Protein AF-A0A6A2RHW6-F1 (afdb_monomer_lite)

Secondary structure (DSSP, 8-state):
-----EEETTEEE-PPPHHHHHHTT--TT---EEEEETTEEEEE-

Organism: NCBI:txid371601

InterPro domains:
  IPR007159 SpoVT-AbrB domain [PF04014] (7-44)
  IPR037914 SpoVT-AbrB domain superfamily [SSF89447] (1-44)

pLDDT: mean 92.98, std 3.95, range [73.81, 97.31]

Radius of gyration: 11.52 Å; chains: 1; bounding box: 25×24×23 Å

Structure (mmCIF, N/CA/C/O backbone):
data_AF-A0A6A2RHW6-F1
#
_entry.id   AF-A0A6A2RHW6-F1
#
loop_
_atom_site.group_PDB
_atom_site.id
_atom_site.type_symbol
_atom_site.label_atom_id
_atom_site.label_alt_id
_atom_site.label_comp_id
_atom_site.label_asym_id
_atom_site.label_entity_id
_atom_site.label_seq_id
_atom_site.pdbx_PDB_ins_code
_atom_site.Cartn_x
_atom_site.Cartn_y
_atom_site.Cartn_z
_atom_site.occupancy
_atom_site.B_iso_or_equiv
_atom_site.auth_seq_id
_atom_site.auth_comp_id
_atom_site.auth_asym_id
_atom_site.auth_atom_id
_atom_site.pdbx_PDB_model_num
ATOM 1 N N . MET A 1 1 ? -12.040 0.902 -7.707 1.00 73.81 1 MET A N 1
ATOM 2 C CA . MET A 1 1 ? -11.312 2.087 -8.212 1.00 73.81 1 MET A CA 1
ATOM 3 C C . MET A 1 1 ? -10.213 1.593 -9.133 1.00 73.81 1 MET A C 1
ATOM 5 O O . MET A 1 1 ? -9.557 0.626 -8.773 1.00 73.81 1 MET A O 1
ATOM 9 N N . VAL A 1 2 ? -10.040 2.209 -10.300 1.00 85.06 2 VAL A N 1
ATOM 10 C CA . VAL A 1 2 ? -8.904 1.922 -11.188 1.00 85.06 2 VAL A CA 1
ATOM 11 C C . VAL A 1 2 ? -7.822 2.957 -10.898 1.00 85.06 2 VAL A C 1
ATOM 13 O O . VAL A 1 2 ? -8.125 4.142 -10.789 1.00 85.06 2 VAL A O 1
ATOM 16 N N . THR A 1 3 ? -6.582 2.511 -10.719 1.00 91.00 3 THR A N 1
ATOM 17 C CA . THR A 1 3 ? -5.421 3.377 -10.488 1.00 91.00 3 THR A CA 1
ATOM 18 C C . THR A 1 3 ? -4.240 2.866 -11.302 1.00 91.00 3 THR A C 1
ATOM 20 O O . THR A 1 3 ? -4.184 1.683 -11.640 1.00 91.00 3 THR A O 1
ATOM 23 N N . ASN A 1 4 ? -3.306 3.755 -11.624 1.00 94.69 4 ASN A N 1
ATOM 24 C CA . ASN A 1 4 ? -2.104 3.415 -12.375 1.00 94.69 4 ASN A CA 1
ATOM 25 C C . ASN A 1 4 ? -0.945 3.112 -11.421 1.00 94.69 4 ASN A C 1
ATOM 27 O O . ASN A 1 4 ? -0.842 3.690 -10.337 1.00 94.69 4 ASN A O 1
ATOM 31 N N . ILE A 1 5 ? -0.039 2.241 -11.859 1.00 95.75 5 ILE A N 1
ATOM 32 C CA . ILE A 1 5 ? 1.252 2.053 -11.198 1.00 95.75 5 ILE A CA 1
ATOM 33 C C . ILE A 1 5 ? 2.145 3.243 -11.559 1.00 95.75 5 ILE A C 1
ATOM 35 O O . ILE A 1 5 ? 2.343 3.543 -12.736 1.00 95.75 5 ILE A O 1
ATOM 39 N N . ILE A 1 6 ? 2.698 3.907 -10.546 1.00 96.69 6 ILE A N 1
ATOM 40 C CA . ILE A 1 6 ? 3.588 5.063 -10.692 1.00 96.69 6 ILE A CA 1
ATOM 41 C C . ILE A 1 6 ? 5.013 4.716 -10.258 1.00 96.69 6 ILE A C 1
ATOM 43 O O . ILE A 1 6 ? 5.241 3.789 -9.478 1.00 96.69 6 ILE A O 1
ATOM 47 N N . GLN A 1 7 ? 5.990 5.472 -10.754 1.00 97.31 7 GLN A N 1
ATOM 48 C CA . GLN A 1 7 ? 7.377 5.358 -10.314 1.00 97.31 7 GLN A CA 1
ATOM 49 C C . GLN A 1 7 ? 7.627 6.208 -9.065 1.00 97.31 7 GLN A C 1
ATOM 51 O O . GLN A 1 7 ? 7.264 7.381 -9.029 1.00 97.31 7 GLN A O 1
ATOM 56 N N . ILE A 1 8 ? 8.277 5.618 -8.059 1.00 94.94 8 ILE A N 1
ATOM 57 C CA . ILE A 1 8 ? 8.698 6.296 -6.827 1.00 94.94 8 ILE A CA 1
ATOM 58 C C . ILE A 1 8 ? 10.179 5.984 -6.611 1.00 94.94 8 ILE A C 1
ATOM 60 O O . ILE A 1 8 ? 10.534 4.917 -6.110 1.00 94.94 8 ILE A O 1
ATOM 64 N N . GLY A 1 9 ? 11.057 6.894 -7.037 1.00 95.31 9 GLY A N 1
ATOM 65 C CA . GLY A 1 9 ? 12.499 6.636 -7.071 1.00 95.31 9 GLY A CA 1
ATOM 66 C C . GLY A 1 9 ? 12.819 5.396 -7.914 1.00 95.31 9 GLY A C 1
ATOM 67 O O . GLY A 1 9 ? 12.447 5.331 -9.087 1.00 95.31 9 GLY A O 1
ATOM 68 N N . ASN A 1 10 ? 13.463 4.404 -7.293 1.00 96.75 10 ASN A N 1
ATOM 69 C CA . ASN A 1 10 ? 13.773 3.104 -7.907 1.00 96.75 10 ASN A CA 1
ATOM 70 C C . ASN A 1 10 ? 12.666 2.050 -7.720 1.00 96.75 10 ASN A C 1
ATOM 72 O O . ASN A 1 10 ? 12.787 0.933 -8.219 1.00 96.75 10 ASN A O 1
ATOM 76 N N . SER A 1 11 ? 11.579 2.399 -7.032 1.00 95.94 11 SER A N 1
ATOM 77 C CA . SER A 1 11 ? 10.451 1.512 -6.758 1.00 95.94 11 SER A CA 1
ATOM 78 C C . SER A 1 11 ? 9.241 1.848 -7.631 1.00 95.94 11 SER A C 1
ATOM 80 O O . SER A 1 11 ? 9.197 2.852 -8.353 1.00 95.94 11 SER A O 1
ATOM 82 N N . LYS A 1 12 ? 8.231 0.983 -7.563 1.00 95.69 12 LYS A N 1
ATOM 83 C CA . LYS A 1 12 ? 6.900 1.218 -8.122 1.00 95.69 12 LYS A CA 1
ATOM 84 C C . LYS A 1 12 ? 5.895 1.313 -6.980 1.00 95.69 12 LYS A C 1
ATOM 86 O O . LYS A 1 12 ? 6.056 0.647 -5.961 1.00 95.69 12 LYS A O 1
ATOM 91 N N . GLY A 1 13 ? 4.888 2.156 -7.143 1.00 93.88 13 GLY A N 1
ATOM 92 C CA . GLY A 1 13 ? 3.846 2.360 -6.148 1.00 93.88 13 GLY A CA 1
ATOM 93 C C . GLY A 1 13 ? 2.476 2.506 -6.786 1.00 93.88 13 GLY A C 1
ATOM 94 O O . GLY A 1 13 ? 2.351 2.710 -7.992 1.00 93.88 13 GLY A O 1
ATOM 95 N N . ILE A 1 14 ? 1.452 2.417 -5.950 1.00 93.94 14 ILE A N 1
ATOM 96 C CA . ILE A 1 14 ? 0.068 2.739 -6.288 1.00 93.94 14 ILE A CA 1
ATOM 97 C C . ILE A 1 14 ? -0.455 3.741 -5.264 1.00 93.94 14 ILE A C 1
ATOM 99 O O . ILE A 1 14 ? -0.058 3.714 -4.098 1.00 93.94 14 ILE A O 1
ATOM 103 N N . ILE A 1 15 ? -1.341 4.633 -5.695 1.00 91.38 15 ILE A N 1
ATOM 104 C CA . ILE A 1 15 ? -1.996 5.576 -4.786 1.00 91.38 15 ILE A CA 1
ATOM 105 C C . ILE A 1 15 ? -3.227 4.888 -4.200 1.00 91.38 15 ILE A C 1
ATOM 107 O O . ILE A 1 15 ? -4.145 4.530 -4.940 1.00 91.38 15 ILE A O 1
ATOM 111 N N . LEU A 1 16 ? -3.238 4.709 -2.877 1.00 90.25 16 LEU A N 1
ATOM 112 C CA . LEU A 1 16 ? -4.404 4.227 -2.141 1.00 90.25 16 LEU A CA 1
ATOM 113 C C . LEU A 1 16 ? -5.198 5.415 -1.579 1.00 90.25 16 LEU A C 1
ATOM 115 O O . LEU A 1 16 ? -4.597 6.316 -0.988 1.00 90.25 16 LEU A O 1
ATOM 119 N N . PRO A 1 17 ? -6.537 5.411 -1.695 1.00 90.69 17 PRO A N 1
ATOM 120 C CA . PRO A 1 17 ? -7.387 6.377 -1.011 1.00 90.69 17 PRO A CA 1
ATOM 121 C C . PRO A 1 17 ? -7.207 6.320 0.506 1.00 90.69 17 PRO A C 1
ATOM 123 O O . PRO A 1 17 ? -7.111 5.242 1.101 1.00 90.69 17 PRO A O 1
ATOM 126 N N . SER A 1 18 ? -7.229 7.488 1.144 1.00 91.50 18 SER A N 1
ATOM 127 C CA . SER A 1 18 ? -7.062 7.614 2.596 1.00 91.50 18 SER A CA 1
ATOM 128 C C . SER A 1 18 ? -8.152 6.880 3.385 1.00 91.50 18 SER A C 1
ATOM 130 O O . SER A 1 18 ? -7.928 6.397 4.492 1.00 91.50 18 SER A O 1
ATOM 132 N N . GLU A 1 19 ? -9.336 6.773 2.795 1.00 92.56 19 GLU A N 1
ATOM 133 C CA . GLU A 1 19 ? -10.537 6.164 3.337 1.00 92.56 19 GLU A CA 1
ATOM 134 C C . GLU A 1 19 ? -10.351 4.659 3.532 1.00 92.56 19 GLU A C 1
ATOM 136 O O . GLU A 1 19 ? -10.749 4.129 4.568 1.00 92.56 19 GLU A O 1
ATOM 141 N N . VAL A 1 20 ? -9.672 3.990 2.592 1.00 90.88 20 VAL A N 1
ATOM 142 C CA . VAL A 1 20 ? -9.355 2.557 2.694 1.00 90.88 20 VAL A CA 1
ATOM 143 C C . VAL A 1 20 ? -8.400 2.311 3.863 1.00 90.88 20 VAL A C 1
ATOM 145 O O . VAL A 1 20 ? -8.618 1.404 4.664 1.00 90.88 20 VAL A O 1
ATOM 148 N N . LEU A 1 21 ? -7.380 3.163 4.022 1.00 92.06 21 LEU A N 1
ATOM 149 C CA . LEU A 1 21 ? -6.446 3.063 5.148 1.00 92.06 21 LEU A CA 1
ATOM 150 C C . LEU A 1 21 ? -7.149 3.297 6.491 1.00 92.06 21 LEU A C 1
ATOM 152 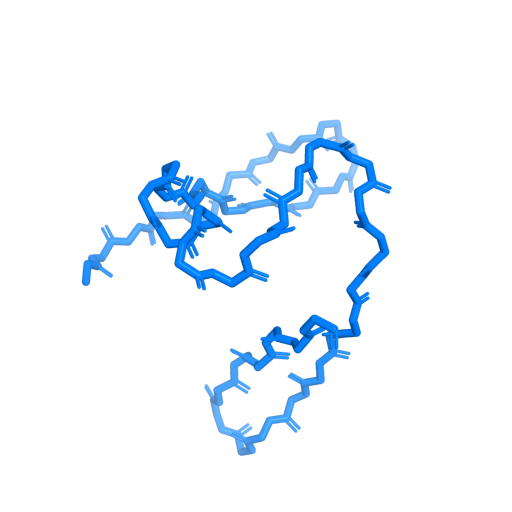O O . LEU A 1 21 ? -6.929 2.538 7.432 1.00 92.06 21 LEU A O 1
ATOM 156 N N . LYS A 1 22 ? -8.047 4.290 6.572 1.00 92.75 22 LYS A N 1
ATOM 157 C CA . LYS A 1 22 ? -8.832 4.581 7.785 1.00 92.75 22 LYS A CA 1
ATOM 158 C C . LYS A 1 22 ? -9.711 3.403 8.206 1.00 92.75 22 LYS A C 1
ATOM 160 O O . LYS A 1 22 ? -9.758 3.090 9.393 1.00 92.75 22 LYS A O 1
ATOM 165 N N . GLN A 1 23 ? -10.374 2.738 7.257 1.00 92.69 23 GLN A N 1
ATOM 166 C CA . GLN A 1 23 ? -11.203 1.558 7.540 1.00 92.69 23 GLN A CA 1
ATOM 167 C C . GLN A 1 23 ? -10.382 0.409 8.140 1.00 92.69 23 GLN A C 1
ATOM 169 O O . GLN A 1 23 ? -10.845 -0.262 9.059 1.00 92.69 23 GLN A O 1
ATOM 174 N N . LEU A 1 24 ? -9.143 0.239 7.674 1.00 92.31 24 LEU A N 1
ATOM 175 C CA . LEU A 1 24 ? -8.201 -0.761 8.182 1.00 92.31 24 LEU A CA 1
ATOM 176 C C . LEU A 1 24 ? -7.374 -0.272 9.384 1.00 92.31 24 LEU A C 1
ATOM 178 O O . LEU A 1 24 ? -6.510 -0.998 9.863 1.00 92.31 24 LEU A O 1
ATOM 182 N N . ARG A 1 25 ? -7.631 0.949 9.881 1.00 93.00 25 ARG A N 1
ATOM 183 C CA . ARG A 1 25 ? -6.870 1.608 10.961 1.00 93.00 25 ARG A CA 1
ATOM 184 C C . ARG A 1 25 ? -5.361 1.684 10.688 1.00 93.00 25 ARG A C 1
ATOM 186 O O . ARG A 1 25 ? -4.558 1.708 11.619 1.00 93.00 25 ARG A O 1
ATOM 193 N N . LEU A 1 26 ? -4.982 1.748 9.415 1.00 93.44 26 LEU A N 1
ATOM 194 C CA . LEU A 1 26 ? -3.604 1.921 8.976 1.00 93.44 26 LEU A CA 1
ATOM 195 C C . LEU A 1 26 ? -3.245 3.406 8.915 1.00 93.44 26 LEU A C 1
ATOM 197 O O . LEU A 1 26 ? -4.080 4.266 8.620 1.00 93.44 26 LEU A O 1
ATOM 201 N N . SER A 1 27 ? -1.978 3.705 9.167 1.00 90.81 27 SER A N 1
ATOM 202 C CA . SER A 1 27 ? -1.414 5.046 9.083 1.00 90.81 27 SER A CA 1
ATOM 203 C C . SER A 1 27 ? -0.130 5.037 8.256 1.00 90.81 27 SER A C 1
ATOM 205 O O . SER A 1 27 ? 0.344 4.002 7.777 1.00 90.81 27 SER A O 1
ATOM 207 N N . LEU A 1 28 ? 0.440 6.222 8.040 1.00 89.38 28 LEU A N 1
ATOM 208 C CA . LEU A 1 28 ? 1.754 6.322 7.418 1.00 89.38 28 LEU A CA 1
ATOM 209 C C . LEU A 1 28 ? 2.773 5.543 8.260 1.00 89.38 28 LEU A C 1
ATOM 211 O O . LEU A 1 28 ? 2.828 5.715 9.475 1.00 89.38 28 LEU A O 1
ATOM 215 N N . LYS A 1 29 ? 3.613 4.742 7.592 1.00 89.19 29 LYS A N 1
ATOM 216 C CA . LYS A 1 29 ? 4.615 3.839 8.193 1.00 89.19 29 LYS A CA 1
ATOM 217 C C . LYS A 1 29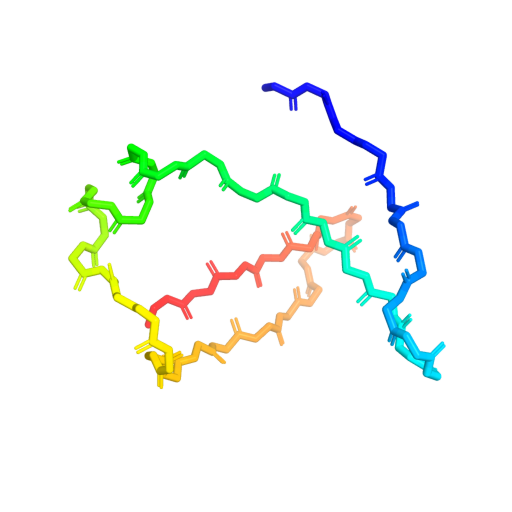 ? 4.061 2.585 8.884 1.00 89.19 29 LYS A C 1
ATOM 219 O O . LYS A 1 29 ? 4.863 1.830 9.429 1.00 89.19 29 LYS A O 1
ATOM 224 N 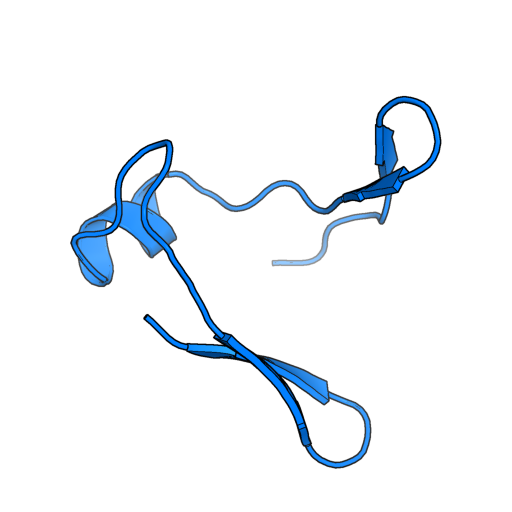N . SER A 1 30 ? 2.752 2.320 8.847 1.00 93.75 30 SER A N 1
ATOM 225 C CA . SER A 1 30 ? 2.245 1.000 9.236 1.00 93.75 30 SER A CA 1
ATOM 226 C C . SER A 1 30 ? 2.907 -0.084 8.384 1.00 93.75 30 SER A C 1
ATOM 228 O O . SER A 1 30 ? 2.983 0.041 7.160 1.00 93.75 30 SER A O 1
ATOM 230 N N . ALA A 1 31 ? 3.395 -1.138 9.035 1.00 93.81 31 ALA A N 1
ATOM 231 C CA . ALA A 1 31 ? 3.850 -2.326 8.332 1.00 93.81 31 ALA A CA 1
ATOM 232 C C . ALA A 1 31 ? 2.635 -3.058 7.752 1.00 93.81 31 ALA A C 1
ATOM 234 O O . ALA A 1 31 ? 1.591 -3.123 8.392 1.00 93.81 31 ALA A O 1
ATOM 235 N N . VAL A 1 32 ? 2.784 -3.587 6.542 1.00 94.38 32 VAL A N 1
ATOM 236 C CA . VAL A 1 32 ? 1.780 -4.411 5.863 1.00 94.38 32 VAL A CA 1
ATOM 237 C C . VAL A 1 32 ? 2.492 -5.567 5.177 1.00 94.38 32 VAL A C 1
ATOM 239 O O . VAL A 1 32 ? 3.658 -5.445 4.789 1.00 94.38 32 VAL A O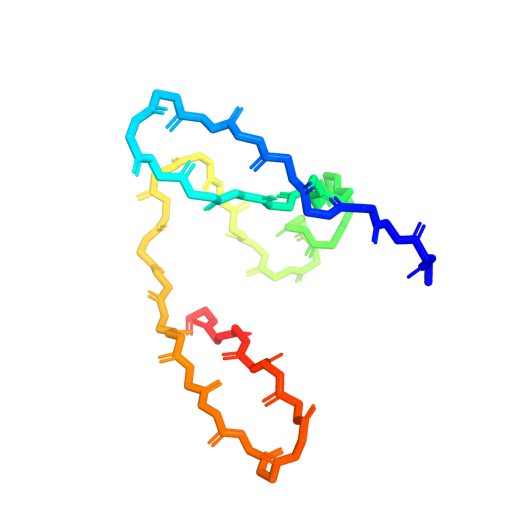 1
ATOM 242 N N . SER A 1 33 ? 1.794 -6.681 4.997 1.00 95.81 33 SER A N 1
ATOM 243 C CA . SER A 1 33 ? 2.280 -7.792 4.181 1.00 95.81 33 SER A CA 1
ATOM 244 C C . SER A 1 33 ? 1.708 -7.707 2.769 1.00 95.81 33 SER A C 1
ATOM 246 O O . SER A 1 33 ? 0.540 -7.368 2.570 1.00 95.81 33 SER A O 1
ATOM 248 N N . ILE A 1 34 ? 2.548 -7.999 1.778 1.00 95.00 34 ILE A N 1
ATOM 249 C CA . ILE A 1 34 ? 2.171 -8.018 0.364 1.00 95.00 34 ILE A CA 1
ATOM 250 C C . ILE A 1 34 ? 2.364 -9.442 -0.144 1.00 95.00 34 ILE A C 1
ATOM 252 O O . ILE A 1 34 ? 3.416 -10.045 0.065 1.00 95.00 34 ILE A O 1
ATOM 256 N N . SER A 1 35 ? 1.342 -9.977 -0.804 1.00 96.69 35 SER A N 1
ATOM 257 C CA . SER A 1 35 ? 1.351 -11.327 -1.370 1.00 96.69 35 SER A CA 1
ATOM 258 C C . SER A 1 35 ? 0.640 -11.362 -2.721 1.00 96.69 35 SER A C 1
ATOM 260 O O . SER A 1 35 ? -0.156 -10.474 -3.034 1.00 96.69 35 SER A O 1
ATOM 262 N N . LEU A 1 36 ? 0.943 -12.384 -3.519 1.00 97.06 36 LEU A N 1
ATOM 263 C CA . LEU A 1 36 ? 0.213 -12.704 -4.742 1.00 97.06 36 LEU A CA 1
ATOM 264 C C . LEU A 1 36 ? -0.812 -13.797 -4.434 1.00 97.06 36 LEU A C 1
ATOM 266 O O . LEU A 1 36 ? -0.451 -14.833 -3.879 1.00 97.06 36 LEU A O 1
ATOM 270 N N . ASP A 1 37 ? -2.065 -13.557 -4.808 1.00 96.50 37 ASP A N 1
ATOM 271 C CA . ASP A 1 37 ? -3.150 -14.537 -4.744 1.00 96.50 37 ASP A CA 1
ATOM 272 C C . ASP A 1 37 ? -3.755 -14.703 -6.143 1.00 96.50 37 ASP A C 1
ATOM 274 O O . ASP A 1 37 ? -4.561 -13.890 -6.614 1.00 96.50 37 ASP A O 1
ATOM 278 N N . GLY A 1 38 ? -3.260 -15.712 -6.864 1.00 95.25 38 GLY A N 1
ATOM 279 C CA . GLY A 1 38 ? -3.522 -15.888 -8.289 1.00 95.25 38 GLY A CA 1
ATOM 280 C C . GLY A 1 38 ? -3.019 -14.691 -9.097 1.00 95.25 38 GLY A C 1
ATOM 281 O O . GLY A 1 38 ? -1.819 -14.431 -9.149 1.00 95.25 38 GLY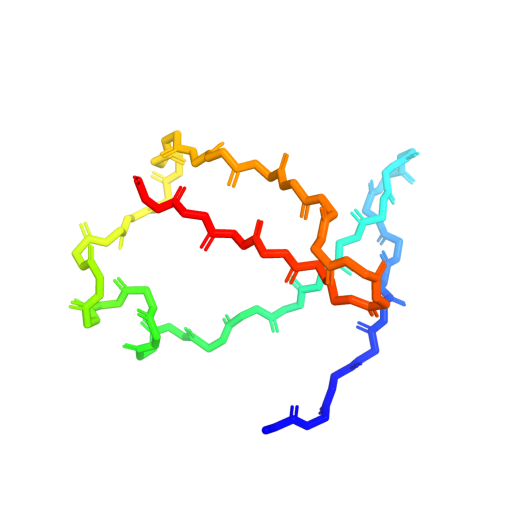 A O 1
ATOM 282 N N . ASN A 1 39 ? -3.946 -13.955 -9.715 1.00 95.88 39 ASN A N 1
ATOM 283 C CA . ASN A 1 39 ? -3.641 -12.755 -10.501 1.00 95.88 39 ASN A CA 1
ATOM 284 C C . ASN A 1 39 ? -3.882 -11.445 -9.725 1.00 95.88 39 ASN A C 1
ATOM 286 O O . ASN A 1 39 ? -3.926 -10.368 -10.319 1.00 95.88 39 ASN A O 1
ATOM 290 N N . ASN A 1 40 ? -4.077 -11.538 -8.406 1.00 95.12 40 ASN A N 1
ATOM 291 C CA . ASN A 1 40 ? -4.346 -10.399 -7.539 1.00 95.12 40 ASN A CA 1
ATOM 292 C C . ASN A 1 40 ? -3.137 -10.093 -6.653 1.00 95.12 40 ASN A C 1
ATOM 294 O O . ASN A 1 40 ? -2.509 -10.992 -6.096 1.00 95.12 40 ASN A O 1
ATOM 298 N N . ILE A 1 41 ? -2.858 -8.805 -6.460 1.00 94.56 41 ILE A N 1
ATOM 299 C CA . ILE A 1 41 ? -1.966 -8.339 -5.397 1.00 94.56 41 ILE A CA 1
ATOM 300 C C . ILE A 1 41 ? -2.824 -8.116 -4.154 1.00 94.56 41 ILE A C 1
ATOM 302 O O . ILE A 1 41 ? -3.743 -7.296 -4.174 1.00 94.56 41 ILE A O 1
ATOM 306 N N . VAL A 1 42 ? -2.515 -8.827 -3.070 1.00 94.62 42 VAL A N 1
ATOM 307 C CA . VAL A 1 42 ? -3.225 -8.711 -1.793 1.00 94.62 42 VAL A CA 1
ATOM 308 C C . VAL A 1 42 ? -2.323 -8.024 -0.777 1.00 94.62 42 VAL A C 1
ATOM 310 O O . VAL A 1 42 ? -1.222 -8.497 -0.489 1.00 94.62 42 VAL A O 1
ATOM 313 N N . ILE A 1 43 ? -2.816 -6.916 -0.223 1.00 93.56 43 ILE A N 1
ATOM 314 C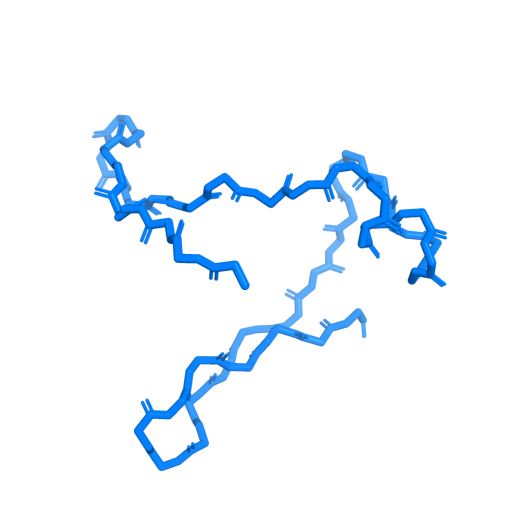 CA . ILE A 1 43 ? -2.172 -6.159 0.852 1.00 93.56 43 ILE A CA 1
ATOM 315 C C . ILE A 1 43 ? -2.945 -6.446 2.139 1.00 93.56 43 ILE A C 1
ATOM 317 O O . ILE A 1 43 ? -4.149 -6.192 2.197 1.00 93.56 43 ILE A O 1
ATOM 321 N N . LYS A 1 44 ? -2.271 -6.983 3.157 1.00 92.19 44 LYS A N 1
ATOM 322 C CA . LYS A 1 44 ? -2.873 -7.284 4.464 1.00 92.19 44 LYS A CA 1
ATOM 323 C C . LYS A 1 44 ? -2.209 -6.434 5.544 1.00 92.19 44 LYS A C 1
ATOM 325 O O . LYS A 1 44 ? -0.979 -6.338 5.566 1.00 92.19 44 LYS A O 1
ATOM 330 N N . ALA A 1 45 ? -3.043 -5.820 6.381 1.00 86.19 45 ALA A N 1
ATOM 331 C CA . ALA A 1 45 ? -2.637 -5.116 7.596 1.00 86.19 45 ALA A CA 1
ATOM 332 C C . ALA A 1 45 ? -1.959 -6.067 8.589 1.00 86.19 45 ALA A C 1
ATOM 334 O O . ALA A 1 45 ? -2.369 -7.250 8.627 1.00 86.19 45 ALA A O 1
#

Sequence (45 aa):
MVTNIIQIGNSKGIILPSEVLKQLRLSLKSAVSISLDGNNIVIKA

Foldseek 3Di:
DDWDWDDDPPDIDTDDDPVVCVVVVHDPPDDWDWDDDPPDIDIGD